Protein AF-A0A973DDI4-F1 (afdb_monomer_lite)

Foldseek 3Di:
DAWEWEAEPLGKIFIDDLLHTDAIDDPVPDDPVSSVVRVVVSVVCCVVVVDDYHYYYDHADPPDDDCSPDPVNVCVSCVPPVPDPPPPDPDDDDPPPDDD

Secondary structure (DSSP, 8-state):
--EEEEEETTS-EEEEETTEEEEEE-TTTS-HHHHHHHHHHHHHHHHHH---EEEEEEPPPTT---GGG-HHHHHHH-TTTTS----SSS----------

pLDDT: mean 85.85, std 17.15, range [45.53, 98.19]

Structure (mmCIF, N/CA/C/O backbone):
data_AF-A0A973DDI4-F1
#
_entry.id   AF-A0A973DDI4-F1
#
loop_
_atom_site.group_PDB
_atom_site.id
_atom_site.type_symbol
_atom_site.label_atom_id
_atom_site.label_alt_id
_atom_site.label_comp_id
_atom_site.label_asym_id
_atom_site.label_entity_id
_atom_site.label_seq_id
_atom_site.pdbx_PDB_ins_code
_atom_site.Cartn_x
_atom_site.Cartn_y
_atom_site.Cartn_z
_atom_site.occupancy
_atom_site.B_iso_or_equiv
_atom_site.auth_seq_id
_atom_site.auth_comp_id
_atom_site.auth_asym_id
_atom_site.auth_atom_id
_atom_site.pdbx_PDB_model_num
ATOM 1 N N . MET A 1 1 ? -11.445 3.868 12.354 1.00 66.25 1 MET A N 1
ATOM 2 C CA . MET A 1 1 ? -11.170 3.622 10.924 1.00 66.25 1 MET A CA 1
ATOM 3 C C . MET A 1 1 ? -9.709 3.266 10.798 1.00 66.25 1 MET A C 1
ATOM 5 O O . MET A 1 1 ? -8.907 3.855 11.517 1.00 66.25 1 MET A O 1
ATOM 9 N N . ASP A 1 2 ? -9.388 2.284 9.968 1.00 90.19 2 ASP A N 1
ATOM 10 C CA . ASP A 1 2 ? -8.024 1.788 9.819 1.00 90.19 2 ASP A CA 1
ATOM 11 C C . ASP A 1 2 ? -7.492 2.147 8.436 1.00 90.19 2 ASP A C 1
ATOM 13 O O . ASP A 1 2 ? -8.026 1.685 7.435 1.00 90.19 2 ASP A O 1
ATOM 17 N N . LEU A 1 3 ? -6.484 3.010 8.371 1.00 96.50 3 LEU A N 1
ATOM 18 C CA . LEU A 1 3 ? -5.831 3.397 7.126 1.00 96.50 3 LEU A CA 1
ATOM 19 C C . LEU A 1 3 ? -4.386 2.923 7.199 1.00 96.50 3 LEU A C 1
ATOM 21 O O . LEU A 1 3 ? -3.627 3.376 8.057 1.00 96.50 3 LEU A 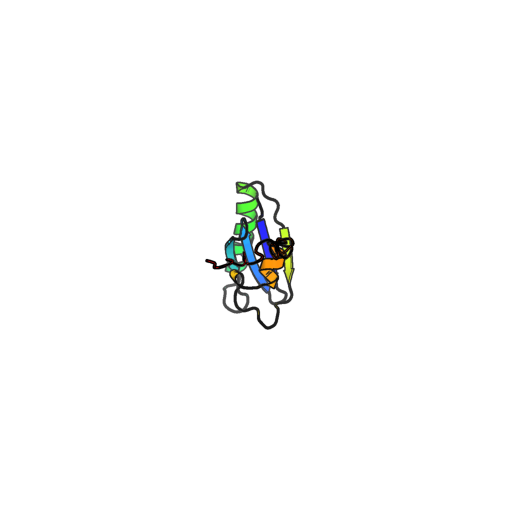O 1
ATOM 25 N N . CYS A 1 4 ? -4.014 2.006 6.316 1.00 97.19 4 CYS A N 1
ATOM 26 C CA . CYS A 1 4 ? -2.686 1.416 6.288 1.00 97.19 4 CYS A CA 1
ATOM 27 C C . CYS A 1 4 ? -2.000 1.717 4.957 1.00 97.19 4 CYS A C 1
ATOM 29 O O . CYS A 1 4 ? -2.605 1.582 3.899 1.00 97.19 4 CYS A O 1
ATOM 31 N N . SER A 1 5 ? -0.733 2.111 5.009 1.00 97.75 5 SER A N 1
ATOM 32 C CA . SER A 1 5 ? 0.151 2.176 3.852 1.00 97.75 5 SER A CA 1
ATOM 33 C C . SER A 1 5 ? 1.281 1.179 4.067 1.00 97.75 5 SER A C 1
ATOM 35 O O . SER A 1 5 ? 2.044 1.296 5.028 1.00 97.75 5 SER A O 1
ATOM 37 N N . ILE A 1 6 ? 1.360 0.184 3.193 1.00 97.69 6 ILE A N 1
ATOM 38 C CA . ILE A 1 6 ? 2.357 -0.880 3.248 1.00 97.69 6 ILE A CA 1
ATOM 39 C C . ILE A 1 6 ? 3.312 -0.672 2.079 1.00 97.69 6 ILE A C 1
ATOM 41 O O . ILE A 1 6 ? 2.868 -0.537 0.944 1.00 97.69 6 ILE A O 1
ATOM 45 N N . SER A 1 7 ? 4.610 -0.627 2.351 1.00 97.50 7 SER A N 1
ATOM 46 C CA . SER A 1 7 ? 5.658 -0.576 1.328 1.00 97.50 7 SER A CA 1
ATOM 47 C C . SER A 1 7 ? 6.535 -1.814 1.407 1.00 97.50 7 SER A C 1
ATOM 49 O O . SER A 1 7 ? 6.840 -2.266 2.511 1.00 97.50 7 SER A O 1
ATOM 51 N N . SER A 1 8 ? 6.991 -2.330 0.278 1.00 96.81 8 SER A N 1
ATOM 52 C CA . SER A 1 8 ? 7.991 -3.397 0.244 1.00 96.81 8 SER A CA 1
ATOM 53 C C . SER A 1 8 ? 9.395 -2.869 -0.052 1.00 96.81 8 SER A C 1
ATOM 55 O O . SER A 1 8 ? 9.572 -1.747 -0.527 1.00 96.81 8 SER A O 1
ATOM 57 N N . GLU A 1 9 ? 10.412 -3.668 0.272 1.00 95.50 9 GLU A N 1
ATOM 58 C CA . GLU A 1 9 ? 11.823 -3.339 0.010 1.00 95.50 9 GLU A CA 1
ATOM 59 C C . GLU A 1 9 ? 12.138 -3.146 -1.483 1.00 95.50 9 GLU A C 1
ATOM 61 O O . GLU A 1 9 ? 12.982 -2.322 -1.825 1.00 95.50 9 GLU A O 1
ATOM 66 N N . ASP A 1 10 ? 11.431 -3.848 -2.372 1.00 93.88 10 ASP A N 1
ATOM 67 C CA . ASP A 1 10 ? 11.558 -3.710 -3.831 1.00 93.88 10 ASP A CA 1
ATOM 68 C C . ASP A 1 10 ? 10.875 -2.450 -4.399 1.00 93.88 10 ASP A C 1
ATOM 70 O O . ASP A 1 10 ? 10.963 -2.186 -5.596 1.00 93.88 10 ASP A O 1
ATOM 74 N N . GLY A 1 11 ? 10.248 -1.639 -3.541 1.00 94.75 11 GLY A N 1
ATOM 75 C CA . GLY A 1 11 ? 9.680 -0.341 -3.894 1.00 94.75 11 GLY A CA 1
ATOM 76 C C . GLY A 1 11 ? 8.176 -0.344 -4.157 1.00 94.75 11 GLY A C 1
ATOM 77 O O . GLY A 1 11 ? 7.608 0.741 -4.303 1.00 94.75 11 GLY A O 1
ATOM 78 N N . ASP A 1 12 ? 7.510 -1.503 -4.172 1.00 96.69 12 ASP A N 1
ATOM 79 C CA . ASP A 1 12 ? 6.053 -1.523 -4.303 1.00 96.69 12 ASP A CA 1
ATOM 80 C C . ASP A 1 12 ? 5.377 -0.893 -3.080 1.00 96.69 12 ASP A C 1
ATOM 82 O O . ASP A 1 12 ? 5.899 -0.864 -1.956 1.00 96.69 12 ASP A O 1
ATOM 86 N N . LYS A 1 13 ? 4.163 -0.392 -3.298 1.00 97.88 13 LYS A N 1
ATOM 87 C CA . LYS A 1 13 ? 3.363 0.239 -2.252 1.00 97.88 13 LYS A CA 1
ATOM 88 C C . LYS A 1 13 ? 1.896 -0.109 -2.409 1.00 97.88 13 LYS A C 1
ATOM 90 O O . LYS A 1 13 ? 1.384 -0.149 -3.517 1.00 97.88 13 LYS A O 1
ATOM 95 N N . ALA A 1 14 ? 1.199 -0.285 -1.298 1.00 98.06 14 ALA A N 1
ATOM 96 C CA . ALA A 1 14 ? -0.241 -0.475 -1.254 1.00 98.06 14 ALA A CA 1
ATOM 97 C C . ALA A 1 14 ? -0.871 0.370 -0.144 1.00 98.06 14 ALA A C 1
ATOM 99 O O . ALA A 1 14 ? -0.269 0.606 0.907 1.00 98.06 14 ALA A O 1
ATOM 100 N N . VAL A 1 15 ? -2.096 0.829 -0.381 1.00 98.19 15 VAL A N 1
ATOM 101 C CA . VAL A 1 15 ? -2.910 1.589 0.567 1.00 98.19 15 VAL A CA 1
ATOM 102 C C . VAL A 1 15 ? -4.203 0.834 0.815 1.00 98.19 15 VAL A C 1
ATOM 104 O O . VAL A 1 15 ? -4.947 0.535 -0.119 1.00 98.19 15 VAL A O 1
ATOM 107 N N . PHE A 1 16 ? -4.484 0.570 2.085 1.00 97.69 16 PHE A N 1
ATOM 108 C CA . PHE A 1 16 ? -5.674 -0.125 2.547 1.00 97.69 16 PHE A CA 1
ATOM 109 C C . PHE A 1 16 ? -6.520 0.780 3.430 1.00 97.69 16 PHE A C 1
ATOM 111 O O . PHE A 1 16 ? -5.991 1.450 4.317 1.00 97.69 16 PHE A O 1
ATOM 118 N N . PHE A 1 17 ? -7.838 0.741 3.249 1.00 95.94 17 PHE A N 1
ATOM 119 C CA . PHE A 1 17 ? -8.790 1.418 4.123 1.00 95.94 17 PHE A CA 1
ATOM 120 C C . PHE A 1 17 ? -9.813 0.419 4.657 1.00 95.94 17 PHE A C 1
ATOM 122 O O . PHE A 1 17 ? -10.514 -0.246 3.899 1.00 95.94 17 PHE A O 1
ATOM 129 N N . ASN A 1 18 ? -9.866 0.281 5.981 1.00 93.19 18 ASN A N 1
ATOM 130 C CA . ASN A 1 18 ? -10.616 -0.743 6.706 1.00 93.19 18 ASN A CA 1
ATOM 131 C C . ASN A 1 18 ? -10.372 -2.161 6.153 1.00 93.19 18 ASN A C 1
ATOM 133 O O . ASN A 1 18 ? -11.290 -2.972 6.063 1.00 93.19 18 ASN A O 1
ATOM 137 N N . GLY A 1 19 ? -9.122 -2.445 5.774 1.00 92.31 19 GLY A N 1
ATOM 138 C CA . GLY A 1 19 ? -8.693 -3.744 5.259 1.00 92.31 19 GLY A CA 1
ATOM 139 C C . GLY A 1 19 ? -8.998 -4.012 3.781 1.00 92.31 19 GLY A C 1
ATOM 140 O O . GLY A 1 19 ? -8.685 -5.094 3.299 1.00 92.31 19 GLY A O 1
ATOM 141 N N . VAL A 1 20 ? -9.568 -3.047 3.055 1.00 94.25 20 VAL A N 1
ATOM 142 C CA . VAL A 1 20 ? -9.803 -3.131 1.603 1.00 94.25 20 VAL A CA 1
ATOM 143 C C . VAL A 1 20 ? -8.679 -2.417 0.866 1.00 94.25 20 VAL A C 1
ATOM 145 O O . VAL A 1 20 ? -8.323 -1.302 1.254 1.00 94.25 20 VAL A O 1
ATOM 148 N N . LEU A 1 21 ? -8.125 -3.028 -0.184 1.00 97.25 21 LEU A N 1
ATOM 149 C CA . LEU A 1 21 ? -7.120 -2.385 -1.029 1.00 97.25 21 LEU A CA 1
ATOM 150 C C . LEU A 1 21 ? -7.766 -1.249 -1.832 1.00 97.25 21 LEU A C 1
ATOM 152 O O . LEU A 1 21 ? -8.730 -1.465 -2.561 1.00 97.25 21 LEU A O 1
ATOM 156 N N . ILE A 1 22 ? -7.233 -0.034 -1.704 1.00 97.56 22 ILE A N 1
ATOM 157 C CA . ILE A 1 22 ? -7.755 1.153 -2.399 1.00 97.56 22 ILE A CA 1
ATOM 158 C C . ILE A 1 22 ? -6.856 1.564 -3.562 1.00 97.56 22 ILE A C 1
ATOM 160 O O . ILE A 1 22 ? -7.345 2.001 -4.600 1.00 97.56 22 ILE A O 1
ATOM 164 N N . ALA A 1 23 ? -5.542 1.451 -3.383 1.00 97.50 23 ALA A N 1
ATOM 165 C CA . ALA A 1 23 ? -4.563 1.809 -4.398 1.00 97.50 23 ALA A CA 1
ATOM 166 C C . ALA A 1 23 ? -3.275 1.014 -4.188 1.00 97.50 23 ALA A C 1
ATOM 168 O O . ALA A 1 23 ? -2.920 0.701 -3.049 1.00 97.50 23 ALA A O 1
ATOM 169 N N . TYR A 1 24 ? -2.562 0.723 -5.271 1.00 97.44 24 TYR A N 1
ATOM 170 C CA . TYR A 1 24 ? -1.231 0.133 -5.213 1.00 97.44 24 TYR A CA 1
ATOM 171 C C . TYR A 1 24 ? -0.346 0.656 -6.346 1.00 97.44 24 TYR A C 1
ATOM 173 O O . TYR A 1 24 ? -0.842 1.192 -7.333 1.00 97.44 24 TYR A O 1
ATOM 181 N N . TYR A 1 25 ? 0.958 0.512 -6.151 1.00 97.88 25 TYR A N 1
ATOM 182 C CA . TYR A 1 25 ? 2.032 0.830 -7.077 1.00 97.88 25 TYR A CA 1
ATOM 183 C C . TYR A 1 25 ? 2.961 -0.380 -7.163 1.00 97.88 25 TYR A C 1
ATOM 185 O O . TYR A 1 25 ? 3.368 -0.912 -6.124 1.00 97.88 25 TYR A O 1
ATOM 193 N N . ASN A 1 26 ? 3.286 -0.790 -8.384 1.00 96.31 26 ASN A N 1
ATOM 194 C CA . ASN A 1 26 ? 4.260 -1.823 -8.703 1.00 96.31 26 ASN A CA 1
ATOM 195 C C . ASN A 1 26 ? 5.507 -1.184 -9.330 1.00 96.31 26 ASN A C 1
ATOM 197 O O . ASN A 1 26 ? 5.466 -0.687 -10.454 1.00 96.31 26 ASN A O 1
ATOM 201 N N . ALA A 1 27 ? 6.632 -1.240 -8.624 1.00 95.19 27 ALA A N 1
ATOM 202 C CA . ALA A 1 27 ? 7.884 -0.621 -9.035 1.00 95.19 27 ALA A CA 1
ATOM 203 C C . ALA A 1 27 ? 8.494 -1.234 -10.305 1.00 95.19 27 ALA A C 1
ATOM 205 O O . ALA A 1 27 ? 9.305 -0.584 -10.964 1.00 95.19 27 ALA A O 1
ATOM 206 N N . ALA A 1 28 ? 8.125 -2.469 -10.654 1.00 94.31 28 ALA A N 1
ATOM 207 C CA . ALA A 1 28 ? 8.631 -3.147 -11.841 1.00 94.31 28 ALA A CA 1
ATOM 208 C C . ALA A 1 28 ? 7.860 -2.787 -13.120 1.00 94.31 28 ALA A C 1
ATOM 210 O O . ALA A 1 28 ? 8.416 -2.919 -14.211 1.00 94.31 28 ALA A O 1
ATOM 211 N N . THR A 1 29 ? 6.592 -2.377 -13.008 1.00 95.75 29 THR A N 1
ATOM 212 C CA . THR A 1 29 ? 5.705 -2.200 -14.174 1.00 95.75 29 THR A CA 1
ATOM 213 C C . THR A 1 29 ? 5.126 -0.806 -14.323 1.00 95.75 29 THR A C 1
ATOM 215 O O . THR A 1 29 ? 4.808 -0.412 -15.444 1.00 95.75 29 THR A O 1
ATOM 218 N N . ASP A 1 30 ? 4.958 -0.077 -13.225 1.00 96.88 30 ASP A N 1
ATOM 219 C CA . ASP A 1 30 ? 4.239 1.188 -13.238 1.00 96.88 30 ASP A CA 1
ATOM 220 C C . ASP A 1 30 ? 5.182 2.363 -13.501 1.00 96.88 30 ASP A C 1
ATOM 222 O O . ASP A 1 30 ? 6.376 2.342 -13.195 1.00 96.88 30 ASP A O 1
ATOM 226 N N . GLU A 1 31 ? 4.628 3.437 -14.059 1.00 96.00 31 GLU A N 1
ATOM 227 C CA . GLU A 1 31 ? 5.363 4.684 -14.222 1.00 96.00 31 GLU A CA 1
ATOM 228 C C . GLU A 1 31 ? 5.655 5.336 -12.850 1.00 96.00 31 GLU A C 1
ATOM 230 O O . GLU A 1 31 ? 4.814 5.290 -11.947 1.00 96.00 31 GLU A O 1
ATOM 235 N N . PRO A 1 32 ? 6.799 6.029 -12.670 1.00 90.62 32 PRO A N 1
ATOM 236 C CA . PRO A 1 32 ? 7.167 6.628 -11.379 1.00 90.62 32 PRO A CA 1
ATOM 237 C C . PRO A 1 32 ? 6.158 7.645 -10.817 1.00 90.62 32 PRO A C 1
ATOM 239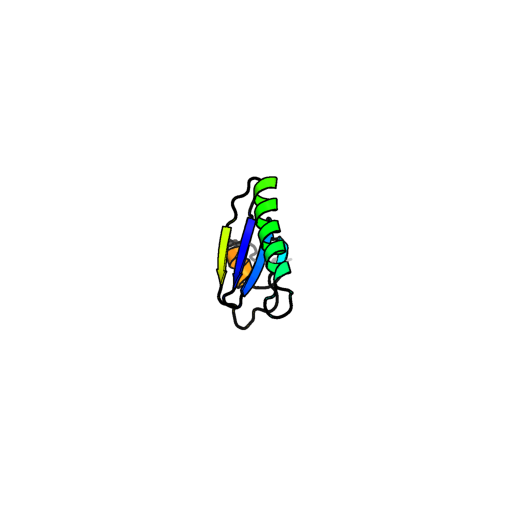 O O . PRO A 1 32 ? 6.088 7.858 -9.609 1.00 90.62 32 PRO A O 1
ATOM 242 N N . ASN A 1 33 ? 5.366 8.285 -11.680 1.00 94.50 33 ASN A N 1
ATOM 243 C CA . ASN A 1 33 ? 4.289 9.200 -11.285 1.00 94.50 33 ASN A CA 1
ATOM 244 C C . ASN A 1 33 ? 3.142 8.482 -10.537 1.00 94.50 33 ASN A C 1
ATOM 246 O O . ASN A 1 33 ? 2.499 9.101 -9.685 1.00 94.50 33 ASN A O 1
ATOM 250 N N . VAL A 1 34 ? 2.905 7.190 -10.797 1.00 96.50 34 VAL A N 1
ATOM 251 C CA . VAL A 1 34 ? 1.873 6.374 -10.136 1.00 96.50 34 VAL A CA 1
ATOM 252 C C . VAL A 1 34 ? 2.153 6.269 -8.641 1.00 96.50 34 VAL A C 1
ATOM 254 O O . VAL A 1 34 ? 1.226 6.376 -7.837 1.00 96.50 34 VAL A O 1
ATOM 257 N N . LEU A 1 35 ? 3.425 6.175 -8.244 1.00 96.62 35 LEU A N 1
ATOM 258 C CA . LEU A 1 35 ? 3.811 6.171 -6.834 1.00 96.62 35 LEU A CA 1
ATOM 259 C C . LEU A 1 35 ? 3.303 7.425 -6.109 1.00 96.62 35 LEU A C 1
ATOM 261 O O . LEU A 1 35 ? 2.684 7.316 -5.049 1.00 96.62 35 LEU A O 1
ATOM 265 N N . SER A 1 36 ? 3.486 8.608 -6.703 1.00 96.00 36 SER A N 1
ATOM 266 C CA . SER A 1 36 ? 3.001 9.869 -6.127 1.00 96.00 36 SER A CA 1
ATOM 267 C C . SER A 1 36 ? 1.473 9.921 -6.024 1.00 96.00 36 SER A C 1
ATOM 269 O O . SER A 1 36 ? 0.939 10.484 -5.063 1.00 96.00 36 SER A O 1
ATOM 271 N N . PHE A 1 37 ? 0.749 9.307 -6.968 1.00 96.81 37 PHE A N 1
ATOM 272 C CA . PHE A 1 37 ? -0.707 9.170 -6.875 1.00 96.81 37 PHE A CA 1
ATOM 273 C C . PHE A 1 37 ? -1.118 8.273 -5.705 1.00 96.81 37 PHE A C 1
ATOM 275 O O . PHE A 1 37 ? -1.969 8.669 -4.908 1.00 96.81 37 PHE A O 1
ATOM 282 N N . VAL A 1 38 ? -0.492 7.104 -5.556 1.00 97.69 38 VAL A N 1
ATOM 283 C CA . VAL A 1 38 ? -0.782 6.161 -4.462 1.00 97.69 38 VAL A CA 1
ATOM 284 C C . VAL A 1 38 ? -0.483 6.784 -3.096 1.00 97.69 38 VAL A C 1
ATOM 286 O O . VAL A 1 38 ? -1.275 6.643 -2.164 1.00 97.69 38 VAL A O 1
ATOM 289 N N . GLU A 1 39 ? 0.612 7.534 -2.971 1.00 95.62 39 GLU A N 1
ATOM 290 C CA . GLU A 1 39 ? 0.928 8.284 -1.749 1.00 95.62 39 GLU A CA 1
ATOM 291 C C . GLU A 1 39 ? -0.124 9.354 -1.444 1.00 95.62 39 GLU A C 1
ATOM 293 O O . GLU A 1 39 ? -0.606 9.451 -0.312 1.00 95.62 39 GLU A O 1
ATOM 298 N N . SER A 1 40 ? -0.562 10.084 -2.472 1.00 97.38 40 SER A N 1
ATOM 299 C CA . SER A 1 40 ? -1.612 11.096 -2.338 1.00 97.38 40 SER A CA 1
ATOM 300 C C . SER A 1 40 ? -2.957 10.494 -1.914 1.00 97.38 40 SER A C 1
ATOM 302 O O . SER A 1 40 ? -3.706 11.139 -1.182 1.00 97.38 40 SER A O 1
ATOM 304 N N . VAL A 1 41 ? -3.279 9.258 -2.325 1.00 97.44 41 VAL A N 1
ATOM 305 C CA . VAL A 1 41 ? -4.501 8.554 -1.888 1.00 97.44 41 VAL A CA 1
ATOM 306 C C . VAL A 1 41 ? -4.508 8.362 -0.373 1.00 97.44 41 VAL A C 1
ATOM 308 O O . VAL A 1 41 ? -5.519 8.659 0.265 1.00 97.44 41 VAL A O 1
ATOM 311 N N . ALA A 1 42 ? -3.394 7.924 0.220 1.00 96.38 42 ALA A N 1
ATOM 312 C CA . ALA A 1 42 ? -3.304 7.759 1.671 1.00 96.38 42 ALA A CA 1
ATOM 313 C C . ALA A 1 42 ? -3.495 9.097 2.404 1.00 96.38 42 ALA A C 1
ATOM 315 O O . ALA A 1 42 ? -4.293 9.184 3.339 1.00 96.38 42 ALA A O 1
ATOM 316 N N . ASP A 1 43 ? -2.827 10.158 1.950 1.00 97.38 43 ASP A N 1
ATOM 317 C CA . ASP A 1 43 ? -2.937 11.481 2.572 1.00 97.38 43 ASP A CA 1
ATOM 318 C C . ASP A 1 43 ? -4.350 12.067 2.452 1.00 97.38 43 ASP A C 1
ATOM 320 O O . ASP A 1 43 ? -4.890 12.617 3.418 1.00 97.38 43 ASP A O 1
ATOM 324 N N . ASN A 1 44 ? -4.987 11.914 1.291 1.00 97.62 44 ASN A N 1
ATOM 325 C CA . ASN A 1 44 ? -6.342 12.404 1.059 1.00 97.62 44 ASN A CA 1
ATOM 326 C C . ASN A 1 44 ? -7.376 11.632 1.886 1.00 97.62 44 ASN A C 1
ATOM 328 O O . ASN A 1 44 ? -8.247 12.251 2.499 1.00 97.62 44 ASN A O 1
ATOM 332 N N . LEU A 1 45 ? -7.260 10.301 1.966 1.00 96.81 45 LEU A N 1
ATOM 333 C CA . LEU A 1 45 ? -8.131 9.480 2.813 1.00 96.81 45 LEU A CA 1
ATOM 334 C C . LEU A 1 45 ? -7.958 9.816 4.292 1.00 96.81 45 LEU A C 1
ATOM 336 O O . LEU A 1 45 ? -8.952 9.912 5.011 1.00 96.81 45 LEU A O 1
ATOM 340 N N . SER A 1 46 ? -6.724 10.040 4.743 1.00 96.75 46 SER A N 1
ATOM 341 C CA . SER A 1 46 ? -6.426 10.479 6.108 1.00 96.75 46 SER A CA 1
ATOM 342 C C . SER A 1 46 ? -7.145 11.788 6.441 1.00 96.75 46 SER A C 1
ATOM 344 O O . SER A 1 46 ? -7.902 11.853 7.409 1.00 96.75 46 SER A O 1
ATOM 346 N N . ARG A 1 47 ? -7.016 12.805 5.577 1.00 96.94 47 ARG A N 1
ATOM 347 C CA . ARG A 1 47 ? -7.687 14.105 5.754 1.00 96.94 47 ARG A CA 1
ATOM 348 C C . ARG A 1 47 ? -9.210 13.996 5.726 1.00 96.94 47 ARG A C 1
ATOM 350 O O . ARG A 1 47 ? -9.871 14.647 6.527 1.00 96.94 47 ARG A O 1
ATOM 357 N N . ALA A 1 48 ? -9.762 13.191 4.819 1.00 96.31 48 ALA A N 1
ATOM 358 C CA . ALA A 1 48 ? -11.209 13.049 4.658 1.00 96.31 48 ALA A CA 1
ATOM 359 C C . ALA A 1 48 ? -11.864 12.258 5.802 1.00 96.31 48 ALA A C 1
ATOM 361 O O . ALA A 1 48 ? -12.983 12.562 6.204 1.00 96.31 48 ALA A O 1
ATOM 362 N N . SER A 1 49 ? -11.176 11.237 6.318 1.00 94.56 49 SER A N 1
ATOM 363 C CA . SER A 1 49 ? -11.710 10.336 7.348 1.00 94.56 49 SER A CA 1
ATOM 364 C C . SER A 1 49 ? -11.289 10.695 8.775 1.00 94.56 49 SER A C 1
ATOM 366 O O . SER A 1 49 ? -11.856 10.164 9.729 1.00 94.56 49 SER A O 1
ATOM 368 N N . GLY A 1 50 ? -10.272 11.547 8.937 1.00 95.06 50 GLY A N 1
ATOM 369 C CA . GLY A 1 50 ? -9.607 11.798 10.217 1.00 95.06 50 GLY A CA 1
ATOM 370 C C . GLY A 1 50 ? -8.780 10.611 10.730 1.00 95.06 50 GLY A C 1
ATOM 371 O O . GLY A 1 50 ? -8.359 10.615 11.887 1.00 95.06 50 GLY A O 1
ATOM 372 N N . ALA A 1 51 ? -8.570 9.569 9.916 1.00 93.94 51 ALA A N 1
ATOM 373 C CA . ALA A 1 51 ? -7.820 8.383 10.311 1.00 93.94 51 ALA A CA 1
ATOM 374 C C . ALA A 1 51 ? -6.306 8.615 10.220 1.00 93.94 51 ALA A C 1
ATOM 376 O O . ALA A 1 51 ? -5.793 9.062 9.199 1.00 93.94 51 ALA A O 1
ATOM 377 N N . ASN A 1 52 ? -5.569 8.215 11.257 1.00 95.25 52 ASN A N 1
ATOM 378 C CA . ASN A 1 52 ? -4.109 8.192 11.204 1.00 95.25 52 ASN A CA 1
ATOM 379 C C . ASN A 1 52 ? -3.614 7.093 10.255 1.00 95.25 52 ASN A C 1
ATOM 381 O O . ASN A 1 52 ? -4.074 5.953 10.326 1.00 95.25 52 ASN A O 1
ATOM 385 N N . ILE A 1 53 ? -2.629 7.424 9.417 1.00 96.69 53 ILE A N 1
ATOM 386 C CA . ILE A 1 53 ? -1.999 6.466 8.503 1.00 96.69 53 ILE A CA 1
ATOM 387 C C . ILE A 1 53 ? -1.020 5.594 9.291 1.00 96.69 53 ILE A C 1
ATOM 389 O O . ILE A 1 53 ? 0.027 6.067 9.739 1.00 96.69 53 ILE A O 1
ATOM 393 N N . LYS A 1 54 ? -1.320 4.303 9.410 1.00 96.00 54 LYS A N 1
ATOM 394 C CA . LYS A 1 54 ? -0.361 3.299 9.874 1.00 96.00 54 LYS A CA 1
ATOM 395 C C . LYS A 1 54 ? 0.565 2.934 8.724 1.00 96.00 54 LYS A C 1
ATOM 397 O O . LYS A 1 54 ? 0.097 2.515 7.670 1.00 96.00 54 LYS A O 1
ATOM 402 N N . LYS A 1 55 ? 1.872 3.080 8.917 1.00 96.38 55 LYS A N 1
ATOM 403 C CA . LYS A 1 55 ? 2.873 2.731 7.905 1.00 96.38 55 LYS A CA 1
ATOM 404 C C . LYS A 1 55 ? 3.551 1.421 8.284 1.00 96.38 55 LYS A C 1
ATOM 406 O O . LYS A 1 55 ? 3.982 1.276 9.425 1.00 96.38 55 LYS A O 1
ATOM 411 N N . ALA A 1 56 ? 3.652 0.499 7.338 1.00 95.88 56 ALA A N 1
ATOM 412 C CA . ALA A 1 56 ? 4.371 -0.757 7.501 1.00 95.88 56 ALA A CA 1
ATOM 413 C C . ALA A 1 56 ? 5.359 -0.944 6.350 1.00 95.88 56 ALA A C 1
ATOM 415 O O . ALA A 1 56 ? 5.078 -0.561 5.214 1.00 95.88 56 ALA A O 1
ATOM 416 N N . LYS A 1 57 ? 6.510 -1.547 6.650 1.00 96.94 57 LYS A N 1
ATOM 417 C CA . LYS A 1 57 ? 7.491 -1.952 5.647 1.00 96.94 57 LYS A CA 1
ATOM 418 C C . LYS A 1 57 ? 7.678 -3.463 5.707 1.00 96.94 57 LYS A C 1
ATOM 420 O O . LYS A 1 57 ? 7.772 -4.003 6.809 1.00 96.94 57 LYS A O 1
ATOM 425 N N . ILE A 1 58 ? 7.692 -4.124 4.555 1.00 95.94 58 ILE A N 1
ATOM 426 C CA . ILE A 1 58 ? 7.826 -5.580 4.454 1.00 95.94 58 ILE A CA 1
ATOM 427 C C . ILE A 1 58 ? 8.943 -5.980 3.497 1.00 95.94 58 ILE A C 1
ATOM 429 O O . ILE A 1 58 ? 9.188 -5.320 2.492 1.00 95.94 58 ILE A O 1
ATOM 433 N N . ASP A 1 59 ? 9.565 -7.114 3.787 1.00 96.00 59 ASP A N 1
ATOM 434 C CA . ASP A 1 59 ? 10.217 -7.920 2.762 1.00 96.00 59 ASP A CA 1
ATOM 435 C C . ASP A 1 59 ? 9.193 -8.947 2.267 1.00 96.00 59 ASP A C 1
ATOM 437 O O . ASP A 1 59 ? 8.553 -9.616 3.089 1.00 96.00 59 ASP A O 1
ATOM 441 N N . LYS A 1 60 ? 8.954 -9.006 0.954 1.00 93.31 60 LYS A N 1
ATOM 442 C CA . LYS A 1 60 ? 7.890 -9.847 0.392 1.00 93.31 60 LYS A CA 1
ATOM 443 C C . LYS A 1 60 ? 8.249 -11.315 0.597 1.00 93.31 60 LYS A C 1
ATOM 445 O O . LYS A 1 60 ? 9.312 -11.770 0.184 1.00 93.31 60 LYS A O 1
ATOM 450 N N . ALA A 1 61 ? 7.339 -12.070 1.207 1.00 91.38 61 ALA A N 1
ATOM 451 C CA . ALA A 1 61 ? 7.500 -13.515 1.315 1.00 91.38 61 ALA A CA 1
ATOM 452 C C . ALA A 1 61 ? 7.615 -14.171 -0.084 1.00 91.38 61 ALA A C 1
ATOM 454 O O . ALA A 1 61 ? 7.064 -13.642 -1.051 1.00 91.38 61 ALA A O 1
ATOM 455 N N . PRO A 1 62 ? 8.277 -15.337 -0.223 1.00 89.44 62 PRO A N 1
ATOM 456 C CA . PRO A 1 62 ? 8.433 -16.001 -1.524 1.00 89.44 62 PRO A CA 1
ATOM 457 C C . PRO A 1 62 ? 7.115 -16.347 -2.237 1.00 89.44 62 PRO A C 1
ATOM 459 O O . PRO A 1 62 ? 7.097 -16.498 -3.454 1.00 89.44 62 PRO A O 1
ATOM 462 N N . ASP A 1 63 ? 6.018 -16.489 -1.490 1.00 87.19 63 ASP A N 1
ATOM 463 C CA . ASP A 1 63 ? 4.665 -16.762 -1.985 1.00 87.19 63 ASP A CA 1
ATOM 464 C C . ASP A 1 63 ? 3.820 -15.488 -2.189 1.00 87.19 63 ASP A C 1
ATOM 466 O O . ASP A 1 63 ? 2.612 -15.560 -2.430 1.00 87.19 63 ASP A O 1
ATOM 470 N N . PHE A 1 64 ? 4.434 -14.306 -2.105 1.00 91.31 64 PHE A N 1
ATOM 471 C CA . PHE A 1 64 ? 3.749 -13.033 -2.270 1.00 91.31 64 PHE A CA 1
ATOM 472 C C .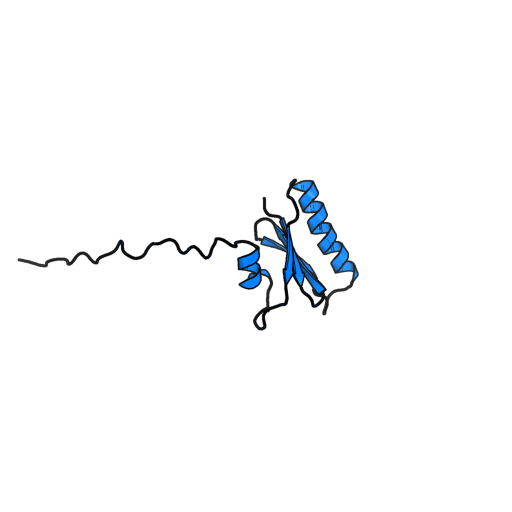 PHE A 1 64 ? 3.453 -12.758 -3.748 1.00 91.31 64 PHE A C 1
ATOM 474 O O . PHE A 1 64 ? 4.308 -12.287 -4.495 1.00 91.31 64 PHE A O 1
ATOM 481 N N . VAL A 1 65 ? 2.209 -13.009 -4.160 1.00 86.81 65 VAL A N 1
ATOM 482 C CA . VAL A 1 65 ? 1.738 -12.716 -5.528 1.00 86.81 65 VAL A CA 1
ATOM 483 C C . VAL A 1 65 ? 0.779 -11.525 -5.553 1.00 86.81 65 VAL A C 1
ATOM 485 O O . VAL A 1 65 ? 0.885 -10.654 -6.413 1.00 86.81 65 VAL A O 1
ATOM 488 N N . HIS A 1 66 ? -0.142 -11.454 -4.588 1.00 90.88 66 HIS A N 1
ATOM 489 C CA . HIS A 1 66 ? -1.180 -10.425 -4.538 1.00 90.88 66 HIS A CA 1
ATOM 490 C C . HIS A 1 66 ? -1.310 -9.821 -3.141 1.00 90.88 66 HIS A C 1
ATOM 492 O O . HIS A 1 66 ? -1.387 -10.541 -2.146 1.00 90.88 66 HIS A O 1
ATOM 498 N N . TRP A 1 67 ? -1.415 -8.491 -3.085 1.00 94.31 67 TRP A N 1
ATOM 499 C CA . TRP A 1 67 ? -1.580 -7.719 -1.852 1.00 94.31 67 TRP A CA 1
ATOM 500 C C . TRP A 1 67 ? -2.764 -8.198 -1.001 1.00 94.31 67 TRP A C 1
ATOM 502 O O . TRP A 1 67 ? -2.602 -8.433 0.191 1.00 94.31 67 TRP A O 1
ATOM 512 N N . GLU A 1 68 ? -3.933 -8.405 -1.609 1.00 90.38 68 GLU A N 1
ATOM 513 C CA . GLU A 1 68 ? -5.168 -8.784 -0.899 1.00 90.38 68 GLU A CA 1
ATOM 514 C C . GLU A 1 68 ? -5.193 -10.241 -0.419 1.00 90.38 68 GLU A C 1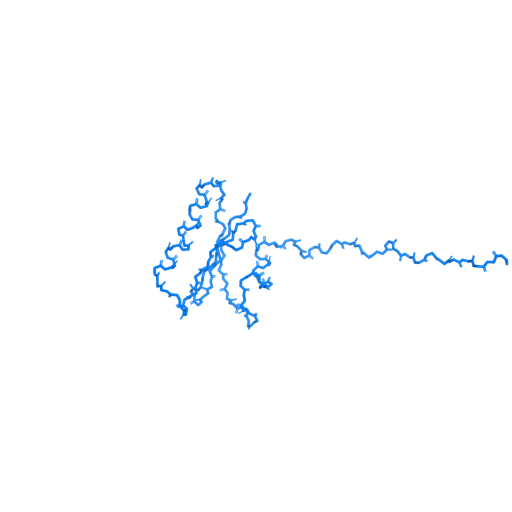
ATOM 516 O O . GLU A 1 68 ? -5.949 -10.581 0.487 1.00 90.38 68 GLU A O 1
ATOM 521 N N . GLN A 1 69 ? -4.377 -11.108 -1.022 1.00 89.00 69 GLN A N 1
ATOM 522 C CA . GLN A 1 69 ? -4.342 -12.545 -0.717 1.00 89.00 69 GLN A CA 1
ATOM 523 C C . GLN A 1 69 ? -3.138 -12.931 0.150 1.00 89.00 69 GLN A C 1
ATOM 525 O O . GLN A 1 69 ? -3.019 -14.073 0.595 1.00 89.00 69 GLN A O 1
ATOM 530 N N . SER A 1 70 ? -2.229 -11.988 0.390 1.00 91.25 70 SER A N 1
ATOM 531 C CA . SER A 1 70 ? -1.022 -12.226 1.164 1.00 91.25 70 SER A CA 1
ATOM 532 C C . SER A 1 70 ? -1.348 -12.373 2.650 1.00 91.25 70 SER A C 1
ATOM 534 O O . SER A 1 7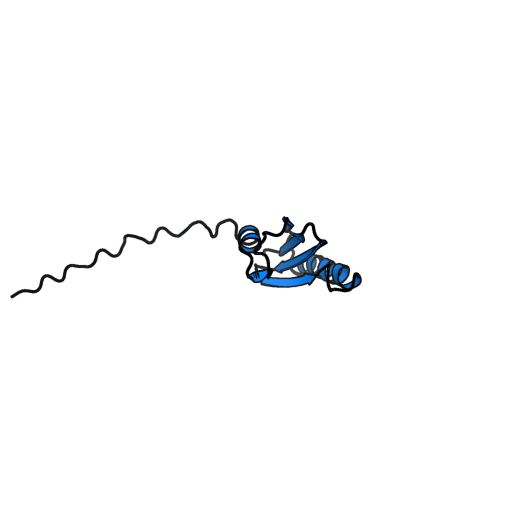0 ? -1.834 -11.440 3.289 1.00 91.25 70 SER A O 1
ATOM 536 N N . LYS A 1 71 ? -0.987 -13.519 3.242 1.00 90.38 71 LYS A N 1
ATOM 537 C CA . LYS A 1 71 ? -1.064 -13.727 4.701 1.00 90.38 71 LYS A CA 1
ATOM 538 C C . LYS A 1 71 ? -0.221 -12.714 5.474 1.00 90.38 71 LYS A C 1
ATOM 540 O O . LYS A 1 71 ? -0.571 -12.332 6.586 1.00 90.38 71 LYS A O 1
ATOM 545 N N . GLN A 1 72 ? 0.897 -12.277 4.894 1.00 91.69 72 GLN A N 1
ATOM 546 C CA . GLN A 1 72 ? 1.749 -11.254 5.496 1.00 91.69 72 GLN A CA 1
ATOM 547 C C . GLN A 1 72 ? 0.997 -9.922 5.611 1.00 91.69 72 GLN A C 1
ATOM 549 O O . GLN A 1 72 ? 1.041 -9.289 6.662 1.00 91.69 72 GLN A O 1
ATOM 554 N N . VAL A 1 73 ? 0.259 -9.538 4.565 1.00 93.88 73 VAL A N 1
ATOM 555 C CA . VAL A 1 73 ? -0.610 -8.351 4.573 1.00 93.88 73 VAL A CA 1
ATOM 556 C C . VAL A 1 73 ? -1.794 -8.551 5.517 1.00 93.88 73 VAL A C 1
ATOM 558 O O . VAL A 1 73 ? -2.080 -7.663 6.317 1.00 93.88 73 VAL A O 1
ATOM 561 N N . GLU A 1 74 ? -2.429 -9.727 5.505 1.00 92.44 74 GLU A N 1
ATOM 562 C CA . GLU A 1 74 ? -3.527 -10.065 6.421 1.00 92.44 74 GLU A CA 1
ATOM 563 C C . GLU A 1 74 ? -3.119 -9.860 7.889 1.00 92.44 74 GLU A C 1
ATOM 565 O O . GLU A 1 74 ? -3.837 -9.215 8.651 1.00 92.44 74 GLU A O 1
ATOM 570 N N . ASN A 1 75 ? -1.932 -10.329 8.278 1.00 90.94 75 ASN A N 1
ATOM 571 C CA . ASN A 1 75 ? -1.419 -10.183 9.642 1.00 90.94 75 ASN A CA 1
ATOM 572 C C . ASN A 1 75 ? -1.137 -8.723 10.032 1.00 90.94 75 ASN A C 1
ATOM 574 O O . ASN A 1 75 ? -1.222 -8.380 11.210 1.00 90.94 75 ASN A O 1
ATOM 578 N N . ILE A 1 76 ? -0.809 -7.860 9.065 1.00 91.75 76 ILE A N 1
ATOM 579 C CA . ILE A 1 76 ? -0.610 -6.422 9.300 1.00 91.75 76 ILE A CA 1
ATOM 580 C C . ILE A 1 76 ? -1.956 -5.726 9.509 1.00 91.75 76 ILE A C 1
ATOM 582 O O . ILE A 1 76 ? -2.096 -4.917 10.427 1.00 91.75 76 ILE A O 1
ATOM 586 N N . LEU A 1 77 ? -2.945 -6.045 8.670 1.00 92.44 77 LEU A N 1
ATOM 587 C CA . LEU A 1 77 ? -4.277 -5.438 8.721 1.00 92.44 77 LEU A CA 1
ATOM 588 C C . LEU A 1 77 ? -5.094 -5.947 9.921 1.00 92.44 77 LEU A C 1
ATOM 590 O O . LEU A 1 77 ? -5.855 -5.192 10.525 1.00 92.44 77 LEU A O 1
ATOM 594 N N . TRP A 1 78 ? -4.921 -7.215 10.303 1.00 89.38 78 TRP A N 1
ATOM 595 C CA . TRP A 1 78 ? -5.693 -7.869 11.361 1.00 89.38 78 TRP A CA 1
ATOM 596 C C . TRP A 1 78 ? -4.815 -8.753 12.269 1.00 89.38 78 TRP A C 1
ATOM 598 O O . TRP A 1 78 ? -4.995 -9.973 12.311 1.00 89.38 78 TRP A O 1
ATOM 608 N N . PRO A 1 79 ? -3.918 -8.167 13.083 1.00 79.56 79 PRO A N 1
ATOM 609 C CA . PRO A 1 79 ? -2.961 -8.923 13.902 1.00 79.56 79 PRO A CA 1
ATOM 610 C C . PRO A 1 79 ? -3.609 -9.864 14.932 1.00 79.56 79 PRO A C 1
ATOM 612 O O . PRO A 1 79 ? -2.981 -10.820 15.375 1.00 79.56 79 PRO A O 1
ATOM 615 N N . ASN A 1 80 ? -4.876 -9.632 15.293 1.00 76.00 80 ASN A N 1
ATOM 616 C CA . ASN A 1 80 ? -5.607 -10.417 16.295 1.00 76.00 80 ASN A CA 1
ATOM 617 C C . ASN A 1 80 ? -6.523 -11.503 15.699 1.00 76.00 80 ASN A C 1
ATOM 619 O O . ASN A 1 80 ? -7.222 -12.190 16.442 1.00 76.00 80 ASN A O 1
ATOM 623 N N . LYS A 1 81 ? -6.554 -11.675 14.372 1.00 65.25 81 LYS A N 1
ATOM 624 C CA . LYS A 1 81 ? -7.452 -12.637 13.701 1.00 65.25 81 LYS A CA 1
ATOM 625 C C . LYS A 1 81 ? -7.031 -14.101 13.912 1.00 65.25 81 LYS A C 1
ATOM 627 O O . LYS A 1 81 ? -7.839 -15.009 13.757 1.00 65.25 81 LYS A O 1
ATOM 632 N N . THR A 1 82 ? -5.782 -14.332 14.318 1.00 53.06 82 THR A N 1
ATOM 633 C CA . THR A 1 82 ? -5.229 -15.645 14.692 1.00 53.06 82 THR A CA 1
ATOM 634 C C . THR A 1 82 ? -5.684 -16.145 16.064 1.00 53.06 82 THR A C 1
ATOM 636 O O . THR A 1 82 ? -5.417 -17.302 16.396 1.00 53.06 82 THR A O 1
ATOM 639 N N . ALA A 1 83 ? -6.431 -15.351 16.839 1.00 50.09 83 ALA A N 1
ATOM 640 C CA . ALA A 1 83 ? -7.185 -15.868 17.974 1.00 50.09 83 ALA A CA 1
ATOM 641 C C . ALA A 1 83 ? -8.368 -16.693 17.442 1.00 50.09 83 ALA A C 1
ATOM 643 O O . ALA A 1 83 ? -9.488 -16.205 17.304 1.00 50.09 83 ALA A O 1
ATOM 644 N N . LYS A 1 84 ? -8.094 -17.954 17.088 1.00 45.81 84 LYS A N 1
ATOM 645 C CA . LYS A 1 84 ? -9.116 -18.962 16.792 1.00 45.81 84 LYS A CA 1
ATOM 646 C C . LYS A 1 84 ? -10.177 -18.877 17.900 1.00 45.81 84 LYS A C 1
ATOM 648 O O . LYS A 1 84 ? -9.805 -19.017 19.068 1.00 45.81 84 LYS A O 1
ATOM 653 N N . PRO A 1 85 ? -11.465 -18.656 17.596 1.00 45.53 85 PRO A N 1
ATOM 654 C CA . PRO A 1 85 ? -12.478 -18.825 18.619 1.00 45.53 85 PRO A CA 1
ATOM 655 C C . PRO A 1 85 ? -12.423 -20.294 19.061 1.00 45.53 85 PRO A C 1
ATOM 657 O O . PRO A 1 85 ? -12.422 -21.200 18.225 1.00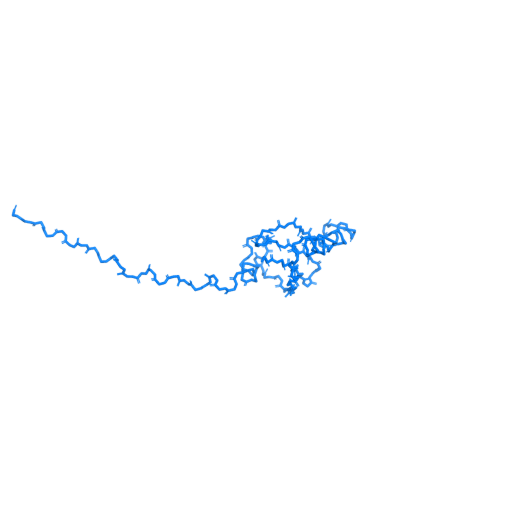 45.53 85 PRO A O 1
ATOM 660 N N . LEU A 1 86 ? -12.304 -20.521 20.371 1.00 46.19 86 LEU A N 1
ATOM 661 C CA . LEU A 1 86 ? -12.437 -21.830 21.014 1.00 46.19 86 LEU A CA 1
ATOM 662 C C . LEU A 1 86 ? -13.867 -22.338 20.772 1.00 46.19 86 LEU A C 1
ATOM 664 O O . LEU A 1 86 ? -14.754 -22.161 21.599 1.00 46.19 86 LEU A O 1
ATOM 668 N N . ILE A 1 87 ? -14.118 -22.909 19.596 1.00 57.56 87 ILE A N 1
ATOM 669 C CA . ILE A 1 87 ? -15.355 -23.627 19.278 1.00 57.56 87 ILE A CA 1
ATOM 670 C C . ILE A 1 87 ? -14.970 -24.982 18.683 1.00 57.56 87 ILE A C 1
ATOM 672 O O . ILE A 1 87 ? -15.205 -25.296 17.523 1.00 57.56 87 ILE A O 1
ATOM 676 N N . SER A 1 88 ? -14.320 -25.777 19.511 1.00 50.94 88 SER A N 1
ATOM 677 C CA . SER A 1 88 ? -14.349 -27.237 19.485 1.00 50.94 88 SER A CA 1
ATOM 678 C C . SER A 1 88 ? -14.384 -27.572 20.970 1.00 50.94 88 SER A C 1
ATOM 680 O O . SER A 1 88 ? -13.430 -27.250 21.664 1.00 50.94 88 SER A O 1
ATOM 682 N N . ASP A 1 89 ? -15.551 -27.780 21.578 1.00 50.44 89 ASP A N 1
ATOM 683 C CA . ASP A 1 89 ? -15.983 -29.145 21.913 1.00 50.44 89 ASP A CA 1
ATOM 684 C C . ASP A 1 89 ? -17.489 -29.227 22.274 1.00 50.44 89 ASP A C 1
ATOM 686 O O . ASP A 1 89 ? -17.923 -30.142 22.964 1.00 50.44 89 ASP A O 1
ATOM 690 N N . PHE A 1 90 ? -18.334 -28.284 21.836 1.00 50.56 90 PHE A N 1
ATOM 691 C CA . PHE A 1 90 ? -19.755 -28.260 22.250 1.00 50.56 90 PHE A CA 1
ATOM 692 C C . PHE A 1 90 ? -20.692 -29.231 21.514 1.00 50.56 90 PHE A C 1
ATOM 694 O O . PHE A 1 90 ? -21.887 -29.252 21.799 1.00 50.56 90 PHE A O 1
ATOM 701 N N . PHE A 1 91 ? -20.179 -30.062 20.609 1.00 55.78 91 PHE A N 1
ATOM 702 C CA . PHE A 1 91 ? -20.978 -31.095 19.953 1.00 55.78 91 PHE A CA 1
ATOM 703 C C . PHE A 1 91 ? -20.391 -32.476 20.227 1.00 55.78 91 PHE A C 1
ATOM 705 O O . PHE A 1 91 ? -19.782 -33.095 19.358 1.00 55.78 91 PHE A O 1
ATOM 712 N N . SER A 1 92 ? -20.614 -32.981 21.440 1.00 55.47 92 SER A N 1
ATOM 713 C CA . SER A 1 92 ? -20.693 -34.428 21.629 1.00 55.47 92 SER A CA 1
ATOM 714 C C . SER A 1 92 ? -21.907 -34.927 20.836 1.00 55.47 92 SER A C 1
ATOM 716 O O . SER A 1 92 ? -23.002 -34.387 21.031 1.00 55.47 92 SER A O 1
ATOM 718 N N . PRO A 1 93 ? -21.766 -35.918 19.939 1.00 52.47 93 PRO A N 1
ATOM 719 C CA . PRO A 1 93 ? -22.920 -36.558 19.327 1.00 52.47 93 PRO A CA 1
ATOM 720 C C . PRO A 1 93 ? -23.805 -37.119 20.442 1.00 52.47 93 PRO A C 1
ATOM 722 O O . PRO A 1 93 ? -23.329 -37.862 21.298 1.00 52.47 93 PRO A O 1
ATOM 725 N N . ILE A 1 94 ? -25.083 -36.742 20.460 1.00 58.69 94 ILE A N 1
ATOM 726 C CA . ILE A 1 94 ? -26.065 -37.397 21.322 1.00 58.69 94 ILE A CA 1
ATOM 727 C C . ILE A 1 94 ? -26.194 -38.826 20.791 1.00 58.69 94 ILE A C 1
ATOM 729 O O . ILE A 1 94 ? -26.685 -39.023 19.679 1.00 58.69 94 ILE A O 1
ATOM 733 N N . GLU A 1 95 ? -25.727 -39.814 21.557 1.00 60.59 95 GLU A N 1
ATOM 734 C CA . GLU A 1 95 ? -26.037 -41.215 21.286 1.00 60.59 95 GLU A CA 1
ATOM 735 C C . GLU A 1 95 ? -27.554 -41.388 21.375 1.00 60.59 95 GLU A C 1
ATOM 737 O O . GLU A 1 95 ? -28.163 -41.318 22.446 1.00 60.59 95 GLU A O 1
ATOM 742 N N . LEU A 1 96 ? -28.184 -41.562 20.214 1.00 48.88 96 LEU A N 1
ATOM 743 C CA . LEU A 1 96 ? -29.596 -41.879 20.114 1.00 48.88 96 LEU A CA 1
ATOM 744 C C . LEU A 1 96 ? -29.763 -43.351 20.511 1.00 48.88 96 LEU A C 1
ATOM 746 O O . LEU A 1 96 ? -29.714 -44.246 19.664 1.00 48.88 96 LEU A O 1
ATOM 750 N N . ASN A 1 97 ? -29.916 -43.596 21.815 1.00 54.69 97 ASN A N 1
ATOM 751 C CA . ASN A 1 97 ? -30.305 -44.900 22.341 1.00 54.69 97 ASN A CA 1
ATOM 752 C C . ASN A 1 97 ? -31.615 -45.322 21.674 1.00 54.69 97 ASN A C 1
ATOM 754 O O . ASN A 1 97 ? -32.694 -44.816 21.980 1.00 54.69 97 ASN A O 1
ATOM 758 N N . SER A 1 98 ? -31.483 -46.227 20.713 1.00 59.47 98 SER A N 1
ATOM 759 C CA . SER A 1 98 ? -32.594 -46.843 20.012 1.00 59.47 98 SER A CA 1
ATOM 760 C C . SER A 1 98 ? -33.046 -48.028 20.850 1.00 59.47 98 SER A C 1
ATOM 762 O O . SER A 1 98 ? -32.322 -49.015 20.888 1.00 59.47 98 SER A O 1
ATOM 764 N N . GLN A 1 99 ? -34.186 -47.917 21.536 1.00 45.81 99 GLN A N 1
ATOM 765 C CA . GLN A 1 99 ? -35.035 -49.044 21.955 1.00 45.81 99 GLN A CA 1
ATOM 766 C C . GLN A 1 99 ? -36.370 -48.521 22.527 1.00 45.81 99 GLN A C 1
ATOM 768 O O . GLN A 1 99 ? -36.407 -47.387 23.014 1.00 45.81 99 GLN A O 1
ATOM 773 N N . PRO A 1 100 ? -37.466 -49.306 22.490 1.00 53.91 100 PRO A N 1
ATOM 774 C CA . PRO A 1 100 ? -37.540 -50.765 22.338 1.00 53.91 100 PRO A CA 1
ATOM 775 C C . PRO A 1 100 ? -37.793 -51.261 20.911 1.00 53.91 100 PRO A C 1
ATOM 777 O O . PRO A 1 100 ? -38.511 -50.571 20.153 1.00 53.91 100 PRO A O 1
#

Radius of gyration: 20.81 Å; chains: 1; bounding box: 49×65×37 Å

Sequence (100 aa):
MDLCSISSEDGDKAVFFNGVLIAYYNAATDEPNVLSFVESVADNLSRASGANIKKAKIDKAPDFVHWEQSKQVENILWPNKTAKPLISDFFSPIELNSQP